Protein AF-A0A2N1LVW7-F1 (afdb_monomer_lite)

Organism: NCBI:txid588596

pLDDT: mean 85.76, std 9.2, range [53.38, 95.88]

Structure (mmCIF, N/CA/C/O backbone):
data_AF-A0A2N1LVW7-F1
#
_entry.id   AF-A0A2N1LVW7-F1
#
loop_
_atom_site.group_PDB
_atom_site.id
_atom_site.type_symbol
_atom_site.label_atom_id
_atom_site.label_alt_id
_atom_site.label_comp_id
_atom_site.label_asym_id
_atom_site.label_entity_id
_atom_site.label_seq_id
_atom_site.pdbx_PDB_ins_code
_atom_site.Cartn_x
_atom_site.Cartn_y
_atom_site.Cartn_z
_atom_site.occupancy
_atom_site.B_iso_or_equiv
_atom_site.auth_seq_id
_atom_site.auth_comp_id
_atom_site.auth_asym_id
_atom_site.auth_atom_id
_atom_site.pdbx_PDB_model_num
ATOM 1 N N . ASN A 1 1 ? 21.139 -2.779 -8.393 1.00 78.62 1 ASN A N 1
ATOM 2 C CA . ASN A 1 1 ? 20.593 -3.179 -9.712 1.00 78.62 1 ASN A CA 1
ATOM 3 C C . ASN A 1 1 ? 19.941 -1.953 -10.354 1.00 78.62 1 ASN A C 1
ATOM 5 O O . ASN A 1 1 ? 19.149 -1.305 -9.680 1.00 78.62 1 ASN A O 1
ATOM 9 N N . LEU A 1 2 ? 20.294 -1.634 -11.606 1.00 84.69 2 LEU A N 1
ATOM 10 C CA . LEU A 1 2 ? 19.756 -0.515 -12.395 1.00 84.69 2 LEU A CA 1
ATOM 11 C C . LEU A 1 2 ? 18.223 -0.483 -12.418 1.00 84.69 2 LEU A C 1
ATOM 13 O O . LEU A 1 2 ? 17.640 0.551 -12.116 1.00 84.69 2 LEU A O 1
ATOM 17 N N . ALA A 1 3 ? 17.583 -1.626 -12.687 1.00 84.12 3 ALA A N 1
ATOM 18 C CA . ALA A 1 3 ? 16.128 -1.719 -12.737 1.00 84.12 3 ALA A CA 1
ATOM 19 C C . ALA A 1 3 ? 15.518 -1.254 -11.413 1.00 84.12 3 ALA A C 1
ATOM 21 O O . ALA A 1 3 ? 14.703 -0.345 -11.409 1.00 84.12 3 ALA A O 1
ATOM 22 N N . SER A 1 4 ? 16.003 -1.774 -10.280 1.00 86.69 4 SER A N 1
ATOM 23 C CA . SER A 1 4 ? 15.516 -1.378 -8.952 1.00 86.69 4 SER A CA 1
ATOM 24 C C . SER A 1 4 ? 15.645 0.123 -8.684 1.00 86.69 4 SER A C 1
ATOM 26 O O . SER A 1 4 ? 14.722 0.715 -8.129 1.00 86.69 4 SER A O 1
ATOM 28 N N . ARG A 1 5 ? 16.751 0.752 -9.106 1.00 89.44 5 ARG A N 1
ATOM 29 C CA . ARG A 1 5 ? 16.923 2.205 -8.983 1.00 89.44 5 ARG A CA 1
ATOM 30 C C . ARG A 1 5 ? 15.874 2.954 -9.805 1.00 89.44 5 ARG A C 1
ATOM 32 O O . ARG A 1 5 ? 15.191 3.804 -9.248 1.00 89.44 5 ARG A O 1
ATOM 39 N N . ILE A 1 6 ? 15.707 2.589 -11.077 1.00 89.81 6 ILE A N 1
ATOM 40 C CA . ILE A 1 6 ? 14.709 3.201 -11.963 1.00 89.81 6 ILE A CA 1
ATOM 41 C C . ILE A 1 6 ? 13.298 3.020 -11.387 1.00 89.81 6 ILE A C 1
ATOM 43 O O . ILE A 1 6 ? 12.563 4.000 -11.284 1.00 89.81 6 ILE A O 1
ATOM 47 N N . CYS A 1 7 ? 12.938 1.810 -10.924 1.00 88.12 7 CYS A N 1
ATOM 48 C CA . CYS A 1 7 ? 11.631 1.562 -10.308 1.00 88.12 7 CYS A CA 1
ATOM 49 C C . CYS A 1 7 ? 11.421 2.489 -9.083 1.00 88.12 7 CYS A C 1
ATOM 51 O O . CYS A 1 7 ? 10.351 3.071 -8.939 1.00 88.12 7 CYS A O 1
ATOM 53 N N . LYS A 1 8 ? 12.435 2.682 -8.222 1.00 86.44 8 LYS A N 1
ATOM 54 C CA . LYS A 1 8 ? 12.341 3.561 -7.038 1.00 86.44 8 LYS A CA 1
ATOM 55 C C . LYS A 1 8 ? 12.160 5.039 -7.384 1.00 86.44 8 LYS A C 1
ATOM 57 O O . LYS A 1 8 ? 11.433 5.723 -6.673 1.00 86.44 8 LYS A O 1
ATOM 62 N N . THR A 1 9 ? 12.773 5.523 -8.463 1.00 86.62 9 THR A N 1
ATOM 63 C CA . THR A 1 9 ? 12.647 6.925 -8.897 1.00 86.62 9 THR A CA 1
ATOM 64 C C . THR A 1 9 ? 11.224 7.276 -9.338 1.00 86.62 9 THR A C 1
ATOM 66 O O . THR A 1 9 ? 10.762 8.385 -9.089 1.00 86.62 9 THR A O 1
ATOM 69 N N . GLN A 1 10 ? 10.508 6.336 -9.962 1.00 84.94 10 GLN A N 1
ATOM 70 C CA . GLN A 1 10 ? 9.161 6.583 -10.494 1.00 84.94 10 GLN A CA 1
ATOM 71 C C . GLN A 1 10 ? 8.022 6.309 -9.500 1.00 84.94 10 GLN A C 1
ATOM 73 O O . GLN A 1 10 ? 6.929 6.847 -9.666 1.00 84.94 10 GLN A O 1
ATOM 78 N N . LEU A 1 11 ? 8.256 5.515 -8.449 1.00 82.94 11 LEU A N 1
ATOM 79 C CA . LEU A 1 11 ? 7.236 5.181 -7.442 1.00 82.94 11 LEU A CA 1
ATOM 80 C C . LEU A 1 11 ? 6.583 6.412 -6.777 1.00 82.94 11 LEU A C 1
ATOM 82 O O . LEU A 1 11 ? 5.357 6.431 -6.662 1.00 82.94 11 LEU A O 1
ATOM 86 N N . PRO A 1 12 ? 7.323 7.474 -6.398 1.00 78.12 12 PRO A N 1
ATOM 87 C CA . PRO A 1 12 ? 6.709 8.691 -5.868 1.00 78.12 12 PRO A CA 1
ATOM 88 C C . PRO A 1 12 ? 5.785 9.423 -6.851 1.00 78.12 12 PRO A C 1
ATOM 90 O O . PRO A 1 12 ? 4.944 10.192 -6.392 1.00 78.12 12 PRO A O 1
ATOM 93 N N . LEU A 1 13 ? 5.959 9.214 -8.163 1.00 76.88 13 LEU A N 1
ATOM 94 C CA . LEU A 1 13 ? 5.198 9.874 -9.229 1.00 76.88 13 LEU A CA 1
ATOM 95 C C . LEU A 1 13 ? 3.950 9.074 -9.614 1.00 76.88 13 LEU A C 1
ATOM 97 O O . LEU A 1 13 ? 2.870 9.637 -9.748 1.00 76.88 13 LEU A O 1
ATOM 101 N N . LEU A 1 14 ? 4.098 7.757 -9.773 1.00 79.00 14 LEU A N 1
ATOM 102 C CA . LEU A 1 14 ? 3.027 6.877 -10.248 1.00 79.00 14 LEU A CA 1
ATOM 103 C C . LEU A 1 14 ? 2.151 6.328 -9.106 1.00 79.00 14 LEU A C 1
ATOM 105 O O . LEU A 1 14 ? 1.037 5.849 -9.334 1.00 79.00 14 LEU A O 1
ATOM 109 N N . GLY A 1 15 ? 2.625 6.439 -7.864 1.00 79.56 15 GLY A N 1
ATOM 110 C CA . GLY A 1 15 ? 1.943 5.949 -6.672 1.00 79.56 15 GLY A CA 1
ATOM 111 C C . GLY A 1 15 ? 2.191 4.464 -6.403 1.00 79.56 15 GLY A C 1
ATOM 112 O O . GLY A 1 15 ? 3.016 3.812 -7.043 1.00 79.56 15 GLY A O 1
ATOM 113 N N . LEU A 1 16 ? 1.479 3.928 -5.409 1.00 82.06 16 LEU A N 1
ATOM 114 C CA . LEU A 1 16 ? 1.709 2.571 -4.904 1.00 82.06 16 LEU A CA 1
ATOM 115 C C . LEU A 1 16 ? 1.189 1.465 -5.825 1.00 82.06 16 LEU A C 1
ATOM 117 O O . LEU A 1 16 ? 1.787 0.398 -5.857 1.00 82.06 16 LEU A O 1
ATOM 121 N N . TYR A 1 17 ? 0.123 1.710 -6.587 1.00 83.94 17 TYR A N 1
ATOM 122 C CA . TYR A 1 17 ? -0.435 0.775 -7.571 1.00 83.94 17 TYR A CA 1
ATOM 123 C C . TYR A 1 17 ? -0.433 1.427 -8.958 1.00 83.94 17 TYR A C 1
ATOM 125 O O . TYR A 1 17 ? -1.475 1.909 -9.406 1.00 83.94 17 TYR A O 1
ATOM 133 N N . PRO A 1 18 ? 0.736 1.518 -9.611 1.00 84.62 18 PRO A N 1
ATOM 134 C CA . PRO A 1 18 ? 0.837 2.152 -10.916 1.00 84.62 18 PRO A CA 1
ATOM 135 C C . PRO A 1 18 ? 0.191 1.277 -11.998 1.00 84.62 18 PRO A C 1
ATOM 137 O O . PRO A 1 18 ? 0.201 0.046 -11.897 1.00 84.62 18 PRO A O 1
ATOM 140 N N . ASP A 1 19 ? -0.336 1.906 -13.048 1.00 87.12 19 ASP A N 1
ATOM 141 C CA . ASP A 1 19 ? -0.725 1.186 -14.261 1.00 87.12 19 ASP A CA 1
ATOM 142 C C . ASP A 1 19 ? 0.516 0.541 -14.899 1.00 87.12 19 ASP A C 1
ATOM 144 O O . ASP A 1 19 ? 1.580 1.158 -14.976 1.00 87.12 19 ASP A O 1
ATOM 148 N N . GLU A 1 20 ? 0.405 -0.713 -15.339 1.00 86.75 20 GLU A N 1
ATOM 149 C CA . GLU A 1 20 ? 1.561 -1.470 -15.833 1.00 86.75 20 GLU A CA 1
ATOM 150 C C . GLU A 1 20 ? 2.125 -0.868 -17.127 1.00 86.75 20 GLU A C 1
ATOM 152 O O . GLU A 1 20 ? 3.346 -0.820 -17.313 1.00 86.75 20 GLU A O 1
ATOM 157 N N . LEU A 1 21 ? 1.255 -0.363 -18.007 1.00 89.12 21 LEU A N 1
ATOM 158 C CA . LEU A 1 21 ? 1.671 0.246 -19.264 1.00 89.12 21 LEU A CA 1
ATOM 159 C C . LEU A 1 21 ? 2.316 1.615 -19.025 1.00 89.12 21 LEU A C 1
ATOM 161 O O . LEU A 1 21 ? 3.359 1.905 -19.614 1.00 89.12 21 LEU A O 1
ATOM 165 N N . GLU A 1 22 ? 1.726 2.441 -18.163 1.00 89.44 22 GLU A N 1
ATOM 166 C CA . GLU A 1 22 ? 2.288 3.729 -17.747 1.00 89.44 22 GLU A CA 1
ATOM 167 C C . GLU A 1 22 ? 3.653 3.542 -17.074 1.00 89.44 22 GLU A C 1
ATOM 169 O O . GLU A 1 22 ? 4.639 4.166 -17.470 1.00 89.44 22 GLU A O 1
ATOM 174 N N . PHE A 1 23 ? 3.749 2.601 -16.135 1.00 90.88 23 PHE A N 1
ATOM 175 C CA . PHE A 1 23 ? 4.990 2.285 -15.439 1.00 90.88 23 PHE A CA 1
ATOM 176 C C . PHE A 1 23 ? 6.080 1.786 -16.389 1.00 90.88 23 PHE A C 1
ATOM 178 O O . PHE A 1 23 ? 7.236 2.196 -16.278 1.00 90.88 23 PHE A O 1
ATOM 185 N N . LYS A 1 24 ? 5.735 0.924 -17.355 1.00 92.94 24 LYS A N 1
ATOM 186 C CA . LYS A 1 24 ? 6.679 0.471 -18.385 1.00 92.94 24 LYS A CA 1
ATOM 187 C C . LYS A 1 24 ? 7.173 1.636 -19.243 1.00 92.94 24 LYS A C 1
ATOM 189 O O . LYS A 1 24 ? 8.376 1.738 -19.462 1.00 92.94 24 LYS A O 1
ATOM 194 N N . LYS A 1 25 ? 6.282 2.531 -19.683 1.00 92.31 25 LYS A N 1
ATOM 195 C CA . LYS A 1 25 ? 6.653 3.710 -20.484 1.00 92.31 25 LYS A CA 1
ATOM 196 C C . LYS A 1 25 ? 7.593 4.644 -19.720 1.00 92.31 25 LYS A C 1
ATOM 198 O O . LYS A 1 25 ? 8.622 5.044 -20.255 1.00 92.31 25 LYS A O 1
ATOM 203 N N . CYS A 1 26 ? 7.285 4.961 -18.462 1.00 91.44 26 CYS A N 1
ATOM 204 C CA . CYS A 1 26 ? 8.158 5.785 -17.623 1.00 91.44 26 CYS A CA 1
ATOM 205 C C . CYS A 1 26 ? 9.520 5.117 -17.392 1.00 91.44 26 CYS A C 1
ATOM 207 O O . CYS A 1 26 ? 10.559 5.769 -17.507 1.00 91.44 26 CYS A O 1
ATOM 209 N N . PHE A 1 27 ? 9.524 3.805 -17.140 1.00 93.00 27 PHE A N 1
ATOM 210 C CA . PHE A 1 27 ? 10.752 3.029 -17.009 1.00 93.00 27 PHE A CA 1
ATOM 211 C C . PHE A 1 27 ? 11.616 3.111 -18.274 1.00 93.00 27 PHE A C 1
ATOM 213 O O . PHE A 1 27 ? 12.822 3.317 -18.172 1.00 93.00 27 PHE A O 1
ATOM 220 N N . GLU A 1 28 ? 11.014 2.963 -19.456 1.00 94.19 28 GLU A N 1
ATOM 221 C CA . GLU A 1 28 ? 11.705 3.041 -20.748 1.00 94.19 28 GLU A CA 1
ATOM 222 C C . GLU A 1 28 ? 12.345 4.411 -20.980 1.00 94.19 28 GLU A C 1
ATOM 224 O O . GLU A 1 28 ? 13.502 4.476 -21.389 1.00 94.19 28 GLU A O 1
ATOM 229 N N . VAL A 1 29 ? 11.635 5.495 -20.655 1.00 93.50 29 VAL A N 1
ATOM 230 C CA . VAL A 1 29 ? 12.165 6.863 -20.771 1.00 93.50 29 VAL A CA 1
ATOM 231 C C . VAL A 1 29 ? 13.406 7.047 -19.898 1.00 93.50 29 VAL A C 1
ATOM 233 O O . VAL A 1 29 ? 14.432 7.516 -20.386 1.00 93.50 29 VAL A O 1
ATOM 236 N N . ILE A 1 30 ? 13.342 6.649 -18.624 1.00 92.94 30 ILE A N 1
ATOM 237 C CA . ILE A 1 30 ? 14.481 6.786 -17.702 1.00 92.94 30 ILE A CA 1
ATOM 238 C C . ILE A 1 30 ? 15.632 5.869 -18.133 1.00 92.94 30 ILE A C 1
ATOM 240 O O . ILE A 1 30 ? 16.795 6.266 -18.095 1.00 92.94 30 ILE A O 1
ATOM 244 N N . LEU A 1 31 ? 15.329 4.645 -18.569 1.00 93.44 31 LEU A N 1
ATOM 245 C CA . LEU A 1 31 ? 16.346 3.707 -19.030 1.00 93.44 31 LEU A CA 1
ATOM 246 C C . LEU A 1 31 ? 17.106 4.245 -20.241 1.00 93.44 31 LEU A C 1
ATOM 248 O O . LEU A 1 31 ? 18.323 4.109 -20.284 1.00 93.44 31 LEU A O 1
ATOM 252 N N . GLU A 1 32 ? 16.411 4.859 -21.194 1.00 93.38 32 GLU A N 1
ATOM 253 C CA . GLU A 1 32 ? 17.026 5.426 -22.394 1.00 93.38 32 GLU A CA 1
ATOM 254 C C . GLU A 1 32 ? 17.853 6.684 -22.072 1.00 93.38 32 GLU A C 1
ATOM 256 O O . GLU A 1 32 ? 18.898 6.905 -22.679 1.00 93.38 32 GLU A O 1
ATOM 261 N N . GLN A 1 33 ? 17.446 7.465 -21.064 1.00 92.69 33 GLN A N 1
ATOM 262 C CA . GLN A 1 33 ? 18.245 8.580 -20.539 1.00 92.69 33 GLN A CA 1
ATOM 263 C C . GLN A 1 33 ? 19.533 8.101 -19.857 1.00 92.69 33 GLN A C 1
ATOM 265 O O . GLN A 1 33 ? 20.593 8.695 -20.044 1.00 92.69 33 GLN A O 1
ATOM 270 N N . GLU A 1 34 ? 19.462 7.030 -19.062 1.00 92.38 34 GLU A N 1
ATOM 271 C CA . GLU A 1 34 ? 20.625 6.503 -18.338 1.00 92.38 34 GLU A CA 1
ATOM 272 C C . GLU A 1 34 ? 21.521 5.603 -19.206 1.00 92.38 34 GLU A C 1
ATOM 274 O O . GLU A 1 34 ? 22.716 5.463 -18.933 1.00 92.38 34 GLU A O 1
ATOM 279 N N . LYS A 1 35 ? 20.954 4.961 -20.232 1.00 92.38 35 LYS A N 1
ATOM 280 C CA . LYS A 1 35 ? 21.631 4.051 -21.162 1.00 92.38 35 LYS A CA 1
ATOM 281 C C . LYS A 1 35 ? 21.072 4.200 -22.575 1.00 92.38 35 LYS A C 1
ATOM 283 O O . LYS A 1 35 ? 20.270 3.386 -23.036 1.00 92.38 35 LYS A O 1
ATOM 288 N N . LEU A 1 36 ? 21.573 5.210 -23.277 1.00 94.38 36 LEU A N 1
ATOM 289 C CA . LEU A 1 36 ? 21.186 5.502 -24.652 1.00 94.38 36 LEU A CA 1
ATOM 290 C C . LEU A 1 36 ? 21.406 4.295 -25.581 1.00 94.38 36 LEU A C 1
ATOM 292 O O . LEU A 1 36 ? 22.454 3.648 -25.571 1.00 94.38 36 LEU A O 1
ATOM 296 N N . GLY A 1 37 ? 20.406 4.006 -26.401 1.00 93.06 37 GLY A N 1
ATOM 297 C CA . GLY A 1 37 ? 20.362 2.909 -27.355 1.00 93.06 37 GLY A CA 1
ATOM 298 C C . GLY A 1 37 ? 20.068 1.543 -26.740 1.00 93.06 37 GLY A C 1
ATOM 299 O O . GLY A 1 37 ? 19.986 0.573 -27.494 1.00 93.06 37 GLY A O 1
ATOM 300 N N . TYR A 1 38 ? 19.894 1.426 -25.418 1.00 92.12 38 TYR A N 1
ATOM 301 C CA . TYR A 1 38 ? 19.721 0.125 -24.767 1.00 92.12 38 TYR A CA 1
ATOM 302 C C . TYR A 1 38 ? 18.459 -0.588 -25.246 1.00 92.12 38 TYR A C 1
ATOM 304 O O . TYR A 1 38 ? 18.523 -1.762 -25.593 1.00 92.12 38 TYR A O 1
ATOM 312 N N . ILE A 1 39 ? 17.326 0.111 -25.341 1.00 93.38 39 ILE A N 1
ATOM 313 C CA . ILE A 1 39 ? 16.075 -0.487 -25.834 1.00 93.38 39 ILE A CA 1
ATOM 314 C C . ILE A 1 39 ? 16.227 -0.887 -27.307 1.00 93.38 39 ILE A C 1
ATOM 316 O O . ILE A 1 39 ? 15.847 -1.990 -27.709 1.00 93.38 39 ILE A O 1
ATOM 320 N N . LYS A 1 40 ? 16.857 -0.016 -28.107 1.00 93.50 40 LYS A N 1
ATOM 321 C CA . LYS A 1 40 ? 17.084 -0.233 -29.542 1.00 93.50 40 LYS A CA 1
ATOM 322 C C . LYS A 1 40 ? 17.930 -1.480 -29.822 1.00 93.50 40 LYS A C 1
ATOM 324 O O . LYS A 1 40 ? 17.667 -2.153 -30.814 1.00 93.50 40 LYS A O 1
ATOM 329 N N . GLN A 1 41 ? 18.885 -1.820 -28.951 1.00 94.44 41 GLN A N 1
ATOM 330 C CA . GLN A 1 41 ? 19.700 -3.040 -29.070 1.00 94.44 41 GLN A CA 1
ATOM 331 C C . GLN A 1 41 ? 18.859 -4.325 -29.058 1.00 94.44 41 GLN A C 1
ATOM 333 O O . GLN A 1 41 ? 19.216 -5.285 -29.734 1.00 94.44 41 GLN A O 1
ATOM 338 N N . TYR A 1 42 ? 17.738 -4.347 -28.330 1.00 92.31 42 TYR A N 1
ATOM 339 C CA . TYR A 1 42 ? 16.835 -5.503 -28.285 1.00 92.31 42 TYR A CA 1
ATOM 340 C C . TYR A 1 42 ? 15.785 -5.491 -29.406 1.00 92.31 42 TYR A C 1
ATOM 342 O O . TYR A 1 42 ? 15.185 -6.528 -29.690 1.00 92.31 42 TYR A O 1
ATOM 350 N N . GLY A 1 43 ? 15.536 -4.340 -30.041 1.00 93.75 43 GLY A N 1
ATOM 351 C CA . GLY A 1 43 ? 14.557 -4.206 -31.122 1.00 93.75 43 GLY A CA 1
ATOM 352 C C . GLY A 1 43 ? 13.187 -4.786 -30.750 1.00 93.75 43 GLY A C 1
ATOM 353 O O . GLY A 1 43 ? 12.628 -4.477 -29.697 1.00 93.75 43 GLY A O 1
ATOM 354 N N . SER A 1 44 ? 12.654 -5.676 -31.591 1.00 93.31 44 SER A N 1
ATOM 355 C CA . SER A 1 44 ? 11.364 -6.345 -31.358 1.00 93.31 44 SER A CA 1
ATOM 356 C C . SER A 1 44 ? 11.355 -7.273 -30.136 1.00 93.31 44 SER A C 1
ATOM 358 O O . SER A 1 44 ? 10.293 -7.528 -29.569 1.00 93.31 44 SER A O 1
ATOM 360 N N . GLN A 1 45 ? 12.519 -7.748 -29.679 1.00 95.88 45 GLN A N 1
ATOM 361 C CA . GLN A 1 45 ? 12.627 -8.617 -28.504 1.00 95.88 45 GLN A CA 1
ATOM 362 C C . GLN A 1 45 ? 12.504 -7.849 -27.186 1.00 95.88 45 GLN A C 1
ATOM 364 O O . GLN A 1 45 ? 12.354 -8.474 -26.134 1.00 95.88 45 GLN A O 1
ATOM 369 N N . TRP A 1 46 ? 12.538 -6.512 -27.220 1.00 95.19 46 TRP A N 1
ATOM 370 C CA . TRP A 1 46 ? 12.490 -5.676 -26.023 1.00 95.19 46 TRP A CA 1
ATOM 371 C C . TRP A 1 46 ? 11.291 -6.000 -25.130 1.00 95.19 46 TRP A C 1
ATOM 373 O O . TRP A 1 46 ? 11.450 -6.165 -23.923 1.00 95.19 46 TRP A O 1
ATOM 383 N N . VAL A 1 47 ? 10.100 -6.157 -25.715 1.00 93.81 47 VAL A N 1
ATOM 384 C CA . VAL A 1 47 ? 8.880 -6.450 -24.949 1.00 93.81 47 VAL A CA 1
ATOM 385 C C . VAL A 1 47 ? 9.011 -7.780 -24.208 1.00 93.81 47 VAL A C 1
ATOM 387 O O . VAL A 1 47 ? 8.732 -7.849 -23.014 1.00 93.81 47 VAL A O 1
ATOM 390 N N . HIS A 1 48 ? 9.504 -8.818 -24.884 1.00 94.69 48 HIS A N 1
ATOM 391 C CA . HIS A 1 48 ? 9.720 -10.127 -24.274 1.00 94.69 48 HIS A CA 1
ATOM 392 C C . HIS A 1 48 ? 10.789 -10.071 -23.171 1.00 94.69 48 HIS A C 1
ATOM 394 O O . HIS A 1 48 ? 10.600 -10.623 -22.086 1.00 94.69 48 HIS A O 1
ATOM 400 N N . PHE A 1 49 ? 11.896 -9.363 -23.415 1.00 93.88 49 PHE A N 1
ATOM 401 C CA . PHE A 1 49 ? 12.955 -9.177 -22.426 1.00 93.88 49 PHE A CA 1
ATOM 402 C C . PHE A 1 49 ? 12.455 -8.426 -21.188 1.00 93.88 49 PHE A C 1
ATOM 404 O O . PHE A 1 49 ? 12.695 -8.866 -20.061 1.00 93.88 49 PHE A O 1
ATOM 411 N N . TYR A 1 50 ? 11.714 -7.333 -21.385 1.00 94.19 50 TYR A N 1
ATOM 412 C CA . TYR A 1 50 ? 11.112 -6.577 -20.298 1.00 94.19 50 TYR A CA 1
ATOM 413 C C . TYR A 1 50 ? 10.193 -7.479 -19.476 1.00 94.19 50 TYR A C 1
ATOM 415 O O . TYR A 1 50 ? 10.440 -7.670 -18.288 1.00 94.19 50 TYR A O 1
ATOM 423 N N . THR A 1 51 ? 9.195 -8.103 -20.102 1.00 93.38 51 THR A N 1
ATOM 424 C CA . THR A 1 51 ? 8.199 -8.932 -19.408 1.00 93.38 51 THR A CA 1
ATOM 425 C C . THR A 1 51 ? 8.826 -10.128 -18.689 1.00 93.38 51 THR A C 1
ATOM 427 O O . THR A 1 51 ? 8.412 -10.456 -17.578 1.00 93.38 51 THR A O 1
ATOM 430 N N . GLY A 1 52 ? 9.841 -10.763 -19.283 1.00 94.06 52 GLY A N 1
ATOM 431 C CA . GLY A 1 52 ? 10.476 -11.959 -18.724 1.00 94.06 52 GLY A CA 1
ATOM 432 C C . GLY A 1 52 ? 11.564 -11.692 -17.680 1.00 94.06 52 GLY A C 1
ATOM 433 O O . GLY A 1 52 ? 11.839 -12.564 -16.857 1.00 94.06 52 GLY A O 1
ATOM 434 N N . ARG A 1 53 ? 12.216 -10.520 -17.701 1.00 91.56 53 ARG A N 1
ATOM 435 C CA . ARG A 1 53 ? 13.386 -10.235 -16.844 1.00 91.56 53 ARG A CA 1
ATOM 436 C C . ARG A 1 53 ? 13.212 -8.997 -15.975 1.00 91.56 53 ARG A C 1
ATOM 438 O O . ARG A 1 53 ? 13.424 -9.072 -14.769 1.00 91.56 53 ARG A O 1
ATOM 445 N N . ILE A 1 54 ? 12.839 -7.864 -16.564 1.00 91.81 54 ILE A N 1
ATOM 446 C CA . ILE A 1 54 ? 12.774 -6.574 -15.856 1.00 91.81 54 ILE A CA 1
ATOM 447 C C . ILE A 1 54 ? 11.468 -6.435 -15.068 1.00 91.81 54 ILE A C 1
ATOM 449 O O . ILE A 1 54 ? 11.494 -6.050 -13.902 1.00 91.81 54 ILE A O 1
ATOM 453 N N . GLY A 1 55 ? 10.337 -6.781 -15.680 1.00 91.75 55 GLY A N 1
ATOM 454 C CA . GLY A 1 55 ? 9.001 -6.694 -15.095 1.00 91.75 55 GLY A CA 1
ATOM 455 C C . GLY A 1 55 ? 8.892 -7.385 -13.732 1.00 91.75 55 GLY A C 1
ATOM 456 O O . GLY A 1 55 ? 8.477 -6.728 -12.778 1.00 91.75 55 GLY A O 1
ATOM 457 N N . PRO A 1 56 ? 9.323 -8.657 -13.580 1.00 92.06 56 PRO A N 1
ATOM 458 C CA . PRO A 1 56 ? 9.338 -9.333 -12.285 1.00 92.06 56 PRO A CA 1
ATOM 459 C C . PRO A 1 56 ? 10.143 -8.571 -11.228 1.00 92.06 56 PRO A C 1
ATOM 461 O O . PRO A 1 56 ? 9.665 -8.380 -10.116 1.00 92.06 56 PRO A O 1
ATOM 464 N N . LEU A 1 57 ? 11.324 -8.055 -11.587 1.00 91.31 57 LEU A N 1
ATOM 465 C CA . LEU A 1 57 ? 12.158 -7.285 -10.662 1.00 91.31 57 LEU A CA 1
ATOM 466 C C . LEU A 1 57 ? 11.487 -5.980 -10.229 1.00 91.31 57 LEU A C 1
ATOM 468 O O . LEU A 1 57 ? 11.563 -5.622 -9.056 1.00 91.31 57 LEU A O 1
ATOM 472 N N . CYS A 1 58 ? 10.825 -5.265 -11.143 1.00 90.44 58 CYS A N 1
ATOM 473 C CA . CYS A 1 58 ? 10.083 -4.072 -10.748 1.00 90.44 58 CYS A CA 1
ATOM 474 C C . CYS A 1 58 ? 8.867 -4.404 -9.884 1.00 90.44 58 CYS A C 1
ATOM 476 O O . CYS A 1 58 ? 8.616 -3.664 -8.937 1.00 90.44 58 CYS A O 1
ATOM 478 N N . ARG A 1 59 ? 8.155 -5.511 -10.136 1.00 88.56 59 ARG A N 1
ATOM 479 C CA . ARG A 1 59 ? 7.046 -5.948 -9.271 1.00 88.56 59 ARG A CA 1
ATOM 480 C C . ARG A 1 59 ? 7.505 -6.202 -7.839 1.00 88.56 59 ARG A C 1
ATOM 482 O O . ARG A 1 59 ? 6.859 -5.707 -6.924 1.00 88.56 59 ARG A O 1
ATOM 489 N N . GLU A 1 60 ? 8.647 -6.858 -7.645 1.00 89.94 60 GLU A N 1
ATOM 490 C CA . GLU A 1 60 ? 9.215 -7.057 -6.303 1.00 89.94 60 GLU A CA 1
ATOM 491 C C . GLU A 1 60 ? 9.570 -5.731 -5.613 1.00 89.94 60 GLU A C 1
ATOM 493 O O . GLU A 1 60 ? 9.336 -5.557 -4.418 1.00 89.94 60 GLU A O 1
ATOM 498 N N . VAL A 1 61 ? 10.089 -4.752 -6.361 1.00 90.00 61 VAL A N 1
ATOM 499 C CA . VAL A 1 61 ? 10.404 -3.424 -5.807 1.00 90.00 61 VAL A CA 1
ATOM 500 C C . VAL A 1 61 ? 9.139 -2.647 -5.442 1.00 90.00 61 VAL A C 1
ATOM 502 O O . VAL A 1 61 ? 9.095 -2.037 -4.375 1.00 90.00 61 VAL A O 1
ATOM 505 N N . ILE A 1 62 ? 8.112 -2.681 -6.297 1.00 89.19 62 ILE A N 1
ATOM 506 C CA . ILE A 1 62 ? 6.802 -2.071 -6.026 1.00 89.19 62 ILE A CA 1
ATOM 507 C C . ILE A 1 62 ? 6.194 -2.702 -4.769 1.00 89.19 62 ILE A C 1
ATOM 509 O O . ILE A 1 62 ? 5.823 -1.987 -3.842 1.00 89.19 62 ILE A O 1
ATOM 513 N N . LYS A 1 63 ? 6.166 -4.036 -4.706 1.00 88.62 63 LYS A N 1
ATOM 514 C CA . LYS A 1 63 ? 5.663 -4.815 -3.573 1.00 88.62 63 LYS A CA 1
ATOM 515 C C . LYS A 1 63 ? 6.383 -4.468 -2.271 1.00 88.62 63 LYS A C 1
ATOM 517 O O . LYS A 1 63 ? 5.744 -4.148 -1.274 1.00 88.62 63 LYS A O 1
ATOM 522 N N . SER A 1 64 ? 7.717 -4.450 -2.283 1.00 88.56 64 SER A N 1
ATOM 523 C CA . SER A 1 64 ? 8.509 -4.034 -1.119 1.00 88.56 64 SER A CA 1
ATOM 524 C C . SER A 1 64 ? 8.133 -2.626 -0.653 1.00 88.56 64 SER A C 1
ATOM 526 O O . SER A 1 64 ? 7.966 -2.401 0.541 1.00 88.56 64 SER A O 1
ATOM 528 N N . HIS A 1 65 ? 7.954 -1.686 -1.583 1.00 87.69 65 HIS A N 1
ATOM 529 C CA . HIS A 1 65 ? 7.582 -0.317 -1.244 1.00 87.69 65 HIS A CA 1
ATOM 530 C C . HIS A 1 65 ? 6.168 -0.215 -0.653 1.00 87.69 65 HIS A C 1
ATOM 532 O O . HIS A 1 65 ? 5.954 0.533 0.301 1.00 87.69 65 HIS A O 1
ATOM 538 N N . GLN A 1 66 ? 5.215 -0.989 -1.179 1.00 89.62 66 GLN A N 1
ATOM 539 C CA . GLN A 1 66 ? 3.864 -1.097 -0.622 1.00 89.62 66 GLN A CA 1
ATOM 540 C C . GLN A 1 66 ? 3.894 -1.635 0.811 1.00 89.62 66 GLN A C 1
ATOM 542 O O . GLN A 1 66 ? 3.211 -1.083 1.670 1.00 89.62 66 GLN A O 1
ATOM 547 N N . TYR A 1 67 ? 4.706 -2.661 1.094 1.00 89.12 67 TYR A N 1
ATOM 548 C CA . TYR A 1 67 ? 4.859 -3.190 2.452 1.00 89.12 67 TYR A CA 1
ATOM 549 C C . TYR A 1 67 ? 5.436 -2.169 3.420 1.00 89.12 67 TYR A C 1
ATOM 551 O O . TYR A 1 67 ? 4.909 -2.011 4.519 1.00 89.12 67 TYR A O 1
ATOM 559 N N . ASP A 1 68 ? 6.502 -1.475 3.025 1.00 89.75 68 ASP A N 1
ATOM 560 C CA . ASP A 1 68 ? 7.110 -0.450 3.871 1.00 89.75 68 ASP A CA 1
ATOM 561 C C . ASP A 1 68 ? 6.102 0.667 4.157 1.00 89.75 68 ASP A C 1
ATOM 563 O O . ASP A 1 68 ? 5.906 1.056 5.307 1.00 89.75 68 ASP A O 1
ATOM 567 N N . LYS A 1 69 ? 5.347 1.098 3.139 1.00 91.31 69 LYS A N 1
ATOM 568 C CA . LYS A 1 69 ? 4.311 2.113 3.332 1.00 91.31 69 LYS A CA 1
ATOM 569 C C . LYS A 1 69 ? 3.135 1.613 4.176 1.00 91.31 69 LYS A C 1
ATOM 571 O O . LYS A 1 69 ? 2.592 2.377 4.969 1.00 91.31 69 LYS A O 1
ATOM 576 N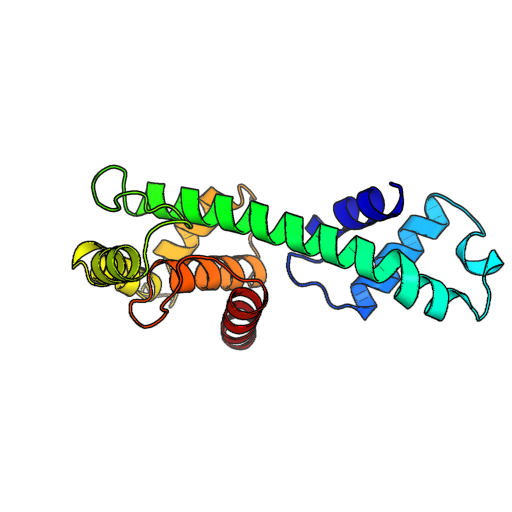 N . ALA A 1 70 ? 2.749 0.344 4.058 1.00 91.12 70 ALA A N 1
ATOM 577 C CA . ALA A 1 70 ? 1.733 -0.252 4.919 1.00 91.12 70 ALA A CA 1
ATOM 578 C C . ALA A 1 70 ? 2.179 -0.277 6.390 1.00 91.12 70 ALA A C 1
ATOM 580 O O . ALA A 1 70 ? 1.360 0.004 7.261 1.00 91.12 70 ALA A O 1
ATOM 581 N N . LYS A 1 71 ? 3.464 -0.536 6.673 1.00 89.94 71 LYS A N 1
ATOM 582 C CA . LYS A 1 71 ? 4.020 -0.435 8.034 1.00 89.94 71 LYS A CA 1
ATOM 583 C C . LYS A 1 71 ? 3.955 0.993 8.573 1.00 89.94 71 LYS A C 1
ATOM 585 O O . LYS A 1 71 ? 3.553 1.171 9.718 1.00 89.94 71 LYS A O 1
ATOM 590 N N . ASP A 1 72 ? 4.271 1.998 7.756 1.00 92.50 72 ASP A N 1
ATOM 591 C CA . ASP A 1 72 ? 4.154 3.406 8.167 1.00 92.50 72 ASP A CA 1
ATOM 592 C C . ASP A 1 72 ? 2.701 3.779 8.502 1.00 92.50 72 ASP A C 1
ATOM 594 O O . ASP A 1 72 ? 2.438 4.448 9.500 1.00 92.50 72 ASP A O 1
ATOM 598 N N . VAL A 1 73 ? 1.740 3.319 7.689 1.00 92.69 73 VAL A N 1
ATOM 599 C CA . VAL A 1 73 ? 0.305 3.521 7.952 1.00 92.69 73 VAL A CA 1
ATOM 600 C C . VAL A 1 73 ? -0.128 2.806 9.226 1.00 92.69 73 VAL A C 1
ATOM 602 O O . VAL A 1 73 ? -0.841 3.394 10.033 1.00 92.69 73 VAL A O 1
ATOM 605 N N . GLN A 1 74 ? 0.316 1.566 9.437 1.00 89.69 74 GLN A N 1
ATOM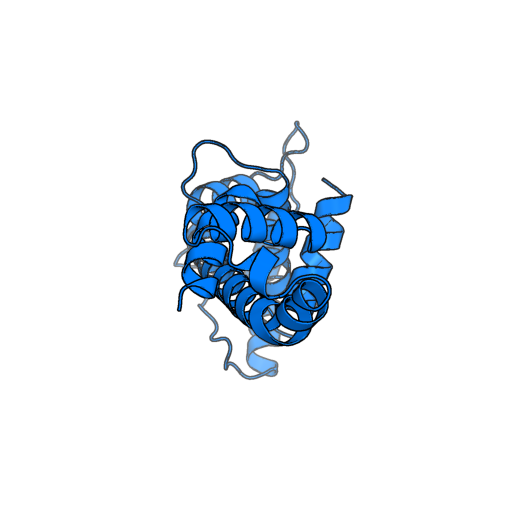 606 C CA . GLN A 1 74 ? 0.038 0.829 10.668 1.00 89.69 74 GLN A CA 1
ATOM 607 C C . GLN A 1 74 ? 0.573 1.577 11.888 1.00 89.69 74 GLN A C 1
ATOM 609 O O . GLN A 1 74 ? -0.181 1.790 12.830 1.00 89.69 74 GLN A O 1
ATOM 614 N N . ALA A 1 75 ? 1.832 2.020 11.858 1.00 89.00 75 ALA A N 1
ATOM 615 C CA . ALA A 1 75 ? 2.433 2.786 12.945 1.00 89.00 75 ALA A CA 1
ATOM 616 C C . ALA A 1 75 ? 1.648 4.078 13.225 1.00 89.00 75 ALA A C 1
ATOM 618 O O . ALA A 1 75 ? 1.266 4.332 14.362 1.00 89.00 75 ALA A O 1
ATOM 619 N N . ALA A 1 76 ? 1.304 4.845 12.186 1.00 92.12 76 ALA A N 1
ATOM 620 C CA . ALA A 1 76 ? 0.489 6.049 12.336 1.00 92.12 76 ALA A CA 1
ATOM 621 C C . ALA A 1 76 ? -0.901 5.757 12.926 1.00 92.12 76 ALA A C 1
ATOM 623 O O . ALA A 1 76 ? -1.370 6.501 13.785 1.00 92.12 76 ALA A O 1
ATOM 624 N N . MET A 1 77 ? -1.549 4.676 12.487 1.00 91.00 77 MET A N 1
ATOM 625 C CA . MET A 1 77 ? -2.833 4.216 13.016 1.00 91.00 77 MET A CA 1
ATOM 626 C C . MET A 1 77 ? -2.722 3.865 14.505 1.00 91.00 77 MET A C 1
ATOM 628 O O . MET A 1 77 ? -3.547 4.325 15.292 1.00 91.00 77 MET A O 1
ATOM 632 N N . PHE A 1 78 ? -1.699 3.101 14.902 1.00 86.62 78 PHE A N 1
ATOM 633 C CA . PHE A 1 78 ? -1.452 2.769 16.308 1.00 86.62 78 PHE A CA 1
ATOM 634 C C . PHE A 1 78 ? -1.198 4.018 17.150 1.00 86.62 78 PHE A C 1
ATOM 636 O O . PHE A 1 78 ? -1.772 4.141 18.226 1.00 86.62 78 PHE A O 1
ATOM 643 N N . ASP A 1 79 ? -0.430 4.979 16.643 1.00 88.19 79 ASP A N 1
ATOM 644 C CA . ASP A 1 79 ? -0.179 6.227 17.358 1.00 88.19 79 ASP A CA 1
ATOM 645 C C . ASP A 1 79 ? -1.452 7.069 17.556 1.00 88.19 79 ASP A C 1
ATOM 647 O O . ASP A 1 79 ? -1.589 7.746 18.572 1.00 88.19 79 ASP A O 1
ATOM 651 N N . ILE A 1 80 ? -2.369 7.067 16.583 1.00 88.75 80 ILE A N 1
ATOM 652 C CA . ILE A 1 80 ? -3.594 7.888 16.613 1.00 88.75 80 ILE A CA 1
ATOM 653 C C . ILE A 1 80 ? -4.675 7.261 17.489 1.00 88.75 80 ILE A C 1
ATOM 655 O O . ILE A 1 80 ? -5.327 7.966 18.255 1.00 88.75 80 ILE A O 1
ATOM 659 N N . PHE A 1 81 ? -4.854 5.944 17.406 1.00 84.25 81 PHE A N 1
ATOM 660 C CA . PHE A 1 81 ? -5.782 5.216 18.274 1.00 84.25 81 PHE A CA 1
ATOM 661 C C . PHE A 1 81 ? -5.170 4.880 19.654 1.00 84.25 81 PHE A C 1
ATOM 663 O O . PHE A 1 81 ? -5.896 4.512 20.580 1.00 84.25 81 PHE A O 1
ATOM 670 N N . GLY A 1 82 ? -3.859 5.091 19.818 1.00 65.94 82 GLY A N 1
ATOM 671 C CA . GLY A 1 82 ? -3.178 5.364 21.082 1.00 65.94 82 GLY A CA 1
ATOM 672 C C . GLY A 1 82 ? -2.223 4.279 21.597 1.00 65.94 82 GLY A C 1
ATOM 673 O O . GLY A 1 82 ? -2.495 3.081 21.504 1.00 65.94 82 GLY A O 1
ATOM 674 N N . GLU A 1 83 ? -1.181 4.740 22.307 1.00 53.75 83 GLU A N 1
ATOM 675 C CA . GLU A 1 83 ? -0.259 3.954 23.157 1.00 53.75 83 GLU A CA 1
ATOM 676 C C . GLU A 1 83 ? -0.956 3.167 24.293 1.00 53.75 83 GLU A C 1
ATOM 678 O O . GLU A 1 83 ? -0.327 2.323 24.924 1.00 53.75 83 GLU A O 1
ATOM 683 N N . GLN A 1 84 ? -2.251 3.388 24.566 1.00 53.38 84 GLN A N 1
ATOM 684 C CA . GLN A 1 84 ? -2.966 2.733 25.679 1.00 53.38 84 GLN A CA 1
ATOM 685 C C . GLN A 1 84 ? -4.139 1.820 25.270 1.00 53.38 84 GLN A C 1
ATOM 687 O O . GLN A 1 84 ? -4.752 1.188 26.136 1.00 53.38 84 GLN A O 1
ATOM 692 N N . ASN A 1 85 ? -4.472 1.692 23.977 1.00 53.78 85 ASN A N 1
ATOM 693 C CA . ASN A 1 85 ? -5.703 0.993 23.567 1.00 53.78 85 ASN A CA 1
ATOM 694 C C . ASN A 1 85 ? -5.558 -0.072 22.484 1.00 53.78 85 ASN A C 1
ATOM 696 O O . ASN A 1 85 ? -6.452 -0.908 22.349 1.00 53.78 85 ASN A O 1
ATOM 700 N N . LEU A 1 86 ? -4.432 -0.117 21.783 1.00 63.75 86 LEU A N 1
ATOM 701 C CA . LEU A 1 86 ? -4.169 -1.138 20.785 1.00 63.75 86 LEU A CA 1
ATOM 702 C C . LEU A 1 86 ? -2.905 -1.897 21.183 1.00 63.75 86 LEU A C 1
ATOM 704 O O . LEU A 1 86 ? -1.795 -1.465 20.891 1.00 63.75 86 LEU A O 1
ATOM 708 N N . SER A 1 87 ? -3.052 -3.030 21.872 1.00 61.12 87 SER A N 1
ATOM 709 C CA . SER A 1 87 ? -1.913 -3.926 22.089 1.00 61.12 87 SER A CA 1
ATOM 710 C C . SER A 1 87 ? -1.343 -4.308 20.723 1.00 61.12 87 SER A C 1
ATOM 712 O O . SER A 1 87 ? -2.056 -4.915 19.921 1.00 61.12 87 SER A O 1
ATOM 714 N N . CYS A 1 88 ? -0.095 -3.929 20.440 1.00 62.94 88 CYS A N 1
ATOM 715 C CA . CYS A 1 88 ? 0.571 -4.288 19.194 1.00 62.94 88 CYS A CA 1
ATOM 716 C C . CYS A 1 88 ? 0.571 -5.817 19.065 1.00 62.94 88 CYS A C 1
ATOM 718 O O . CYS A 1 88 ? 1.194 -6.521 19.860 1.00 62.94 88 CYS A O 1
ATOM 720 N N . ILE A 1 89 ? -0.186 -6.335 18.101 1.00 69.81 89 ILE A N 1
ATOM 721 C CA . ILE A 1 89 ? -0.249 -7.762 17.814 1.00 69.81 89 ILE A CA 1
ATOM 722 C C . ILE A 1 89 ? 0.726 -8.074 16.686 1.00 69.81 89 ILE A C 1
ATOM 724 O O . ILE A 1 89 ? 0.722 -7.436 15.631 1.00 69.81 89 ILE A O 1
ATOM 728 N N . ASN A 1 90 ? 1.594 -9.056 16.914 1.00 66.19 90 ASN A N 1
ATOM 729 C CA . ASN A 1 90 ? 2.546 -9.474 15.899 1.00 66.19 90 ASN A CA 1
ATOM 730 C C . ASN A 1 90 ? 1.807 -10.164 14.740 1.00 66.19 90 ASN A C 1
ATOM 732 O O . ASN A 1 90 ? 0.883 -10.945 14.946 1.00 66.19 90 ASN A O 1
ATOM 736 N N . THR A 1 91 ? 2.266 -9.937 13.512 1.00 65.69 91 THR A N 1
ATOM 737 C CA . THR A 1 91 ? 1.850 -10.692 12.321 1.00 65.69 91 THR A CA 1
ATOM 738 C C . THR A 1 91 ? 2.046 -12.212 12.431 1.00 65.69 91 THR A C 1
ATOM 740 O O . THR A 1 91 ? 1.403 -12.945 11.684 1.00 65.69 91 THR A O 1
ATOM 743 N N . SER A 1 92 ? 2.894 -12.689 13.352 1.00 70.12 92 SER A N 1
ATOM 744 C CA . SER A 1 92 ? 3.077 -14.113 13.675 1.00 70.12 92 SER A CA 1
ATOM 745 C C . SER A 1 92 ? 2.160 -14.638 14.791 1.00 70.12 92 SER A C 1
ATOM 747 O O . SER A 1 92 ? 2.308 -15.791 15.199 1.00 70.12 92 SER A O 1
ATOM 749 N N . ALA A 1 93 ? 1.241 -13.814 15.309 1.00 77.81 93 ALA A N 1
ATOM 750 C CA . ALA A 1 93 ? 0.276 -14.233 16.320 1.00 77.81 93 ALA A CA 1
ATOM 751 C C . ALA A 1 93 ? -0.620 -15.368 15.799 1.00 77.81 93 ALA A C 1
ATOM 753 O O . ALA A 1 93 ? -0.886 -15.475 14.596 1.00 77.81 93 ALA A O 1
ATOM 754 N N . LYS A 1 94 ? -1.091 -16.229 16.709 1.00 84.38 94 LYS A N 1
ATOM 755 C CA . LYS A 1 94 ? -1.971 -17.339 16.333 1.00 84.38 94 LYS A CA 1
ATOM 756 C C . LYS A 1 94 ? -3.317 -16.796 15.855 1.00 84.38 94 LYS A C 1
ATOM 758 O O . LYS A 1 94 ? -3.718 -15.690 16.212 1.00 84.38 94 LYS A O 1
ATOM 763 N N . ALA A 1 95 ? -4.031 -17.594 15.063 1.00 83.38 95 ALA A N 1
ATOM 764 C CA . ALA A 1 95 ? -5.344 -17.215 14.543 1.00 83.38 95 ALA A CA 1
ATOM 765 C C . ALA A 1 95 ? -6.319 -16.808 15.665 1.00 83.38 95 ALA A C 1
ATOM 767 O O . ALA A 1 95 ? -7.001 -15.794 15.532 1.00 83.38 95 ALA A O 1
ATOM 768 N N . ASP A 1 96 ? -6.310 -17.533 16.786 1.00 85.19 96 ASP A N 1
ATOM 769 C CA . ASP A 1 96 ? -7.163 -17.245 17.944 1.00 85.19 96 ASP A CA 1
ATOM 770 C C . ASP A 1 96 ? -6.801 -15.906 18.605 1.00 85.19 96 ASP A C 1
ATOM 772 O O . ASP A 1 96 ? -7.690 -15.123 18.938 1.00 85.19 96 ASP A O 1
ATOM 776 N N . ASP A 1 97 ? -5.506 -15.587 18.715 1.00 84.75 97 ASP A N 1
ATOM 777 C CA . ASP A 1 97 ? -5.027 -14.309 19.260 1.00 84.75 97 ASP A CA 1
ATOM 778 C C . ASP A 1 97 ? -5.432 -13.140 18.350 1.00 84.75 97 ASP A C 1
ATOM 780 O O . ASP A 1 97 ? -5.900 -12.101 18.818 1.00 84.75 97 ASP A O 1
ATOM 784 N N . ILE A 1 98 ? -5.302 -13.325 17.031 1.00 83.25 98 ILE A N 1
ATOM 785 C CA . ILE A 1 98 ? -5.743 -12.358 16.017 1.00 83.25 98 ILE A CA 1
ATOM 786 C C . ILE A 1 98 ? -7.249 -12.124 16.118 1.00 83.25 98 ILE A C 1
ATOM 788 O O . ILE A 1 98 ? -7.712 -10.981 16.067 1.00 83.25 98 ILE A O 1
ATOM 792 N N . GLN A 1 99 ? -8.019 -13.198 16.262 1.00 85.56 99 GLN A N 1
ATOM 793 C CA . GLN A 1 99 ? -9.465 -13.122 16.376 1.00 85.56 99 GLN A CA 1
ATOM 794 C C . GLN A 1 99 ? -9.884 -12.432 17.678 1.00 85.56 99 GLN A C 1
ATOM 796 O O . GLN A 1 99 ? -10.750 -11.558 17.644 1.00 85.56 99 GLN A O 1
ATOM 801 N N . ALA A 1 100 ? -9.265 -12.775 18.809 1.00 86.44 100 ALA A N 1
ATOM 802 C CA . ALA A 1 100 ? -9.524 -12.147 20.101 1.00 86.44 100 ALA A CA 1
ATOM 803 C C . ALA A 1 100 ? -9.195 -10.648 20.071 1.00 86.44 100 ALA A C 1
ATOM 805 O O . ALA A 1 100 ? -10.022 -9.830 20.480 1.00 86.44 100 ALA A O 1
ATOM 806 N N . PHE A 1 101 ? -8.041 -10.284 19.501 1.00 85.31 101 PHE A N 1
ATOM 807 C CA . PHE A 1 101 ? -7.644 -8.896 19.277 1.00 85.31 101 PHE A CA 1
ATOM 808 C C . PHE A 1 101 ? -8.720 -8.145 18.491 1.00 85.31 101 PHE A C 1
ATOM 810 O O . PHE A 1 101 ? -9.300 -7.185 19.003 1.00 85.31 101 PHE A O 1
ATOM 817 N N . LYS A 1 102 ? -9.068 -8.630 17.293 1.00 85.88 102 LYS A N 1
ATOM 818 C CA . LYS A 1 102 ? -10.054 -7.980 16.419 1.00 85.88 102 LYS A CA 1
ATOM 819 C C . LYS A 1 102 ? -11.462 -7.920 17.011 1.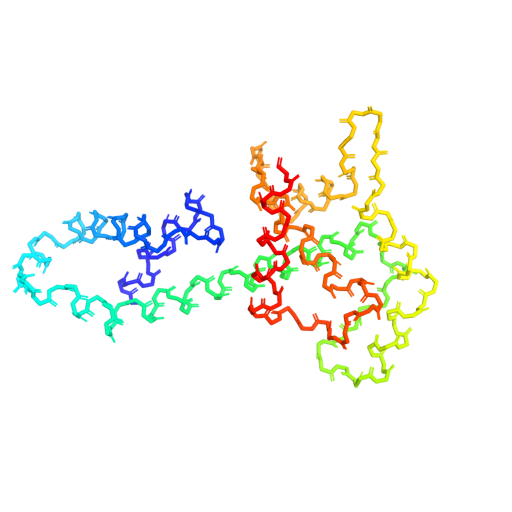00 85.88 102 LYS A C 1
ATOM 821 O O . LYS A 1 102 ? -12.234 -7.021 16.685 1.00 85.88 102 LYS A O 1
ATOM 826 N N . ASN A 1 103 ? -11.806 -8.864 17.881 1.00 87.81 103 ASN A N 1
ATOM 827 C CA . ASN A 1 103 ? -13.104 -8.901 18.542 1.00 87.81 103 ASN A CA 1
ATOM 828 C C . ASN A 1 103 ? -13.197 -8.034 19.798 1.00 87.81 103 ASN A C 1
ATOM 830 O O . ASN A 1 103 ? -14.312 -7.868 20.308 1.00 87.81 103 ASN A O 1
ATOM 834 N N . SER A 1 104 ? -12.088 -7.465 20.272 1.00 88.00 104 SER A N 1
ATOM 835 C CA . SER A 1 104 ? -12.103 -6.542 21.403 1.00 88.00 104 SER A CA 1
ATOM 836 C C . SER A 1 104 ? -12.950 -5.300 21.103 1.00 88.00 104 SER A C 1
ATOM 838 O O . SER A 1 104 ? -13.027 -4.829 19.964 1.00 88.00 104 SER A O 1
ATOM 840 N N . ASN A 1 105 ? -13.592 -4.751 22.138 1.00 88.12 105 ASN A N 1
ATOM 841 C CA . ASN A 1 105 ? -14.419 -3.549 21.995 1.00 88.12 105 ASN A CA 1
ATOM 842 C C . ASN A 1 105 ? -13.599 -2.371 21.457 1.00 88.12 105 ASN A C 1
ATOM 844 O O . ASN A 1 105 ? -14.045 -1.706 20.530 1.00 88.12 105 ASN A O 1
ATOM 848 N N . LYS A 1 106 ? -12.360 -2.215 21.940 1.00 86.56 106 LYS A N 1
ATOM 849 C CA . LYS A 1 106 ? -11.432 -1.167 21.496 1.00 86.56 106 LYS A CA 1
ATOM 850 C C . LYS A 1 106 ? -11.160 -1.225 19.988 1.00 86.56 106 LYS A C 1
ATOM 852 O O . LYS A 1 106 ? -11.222 -0.202 19.317 1.00 86.56 106 LYS A O 1
ATOM 857 N N . ILE A 1 107 ? -10.911 -2.417 19.430 1.00 87.69 107 ILE A N 1
ATOM 858 C CA . ILE A 1 107 ? -10.695 -2.567 17.980 1.00 87.69 107 ILE A CA 1
ATOM 859 C C . ILE A 1 107 ? -11.968 -2.292 17.192 1.00 87.69 107 ILE A C 1
ATOM 861 O O . ILE A 1 107 ? -11.914 -1.635 16.157 1.00 87.69 107 ILE A O 1
ATOM 865 N N . LYS A 1 108 ? -13.120 -2.758 17.677 1.00 89.19 108 LYS A N 1
ATOM 866 C CA . LYS A 1 108 ? -14.405 -2.497 17.020 1.00 89.19 108 LYS A CA 1
ATOM 867 C C . LYS A 1 108 ? -14.760 -1.012 17.016 1.00 89.19 108 LYS A C 1
ATOM 869 O O . LYS A 1 108 ? -15.328 -0.545 16.036 1.00 89.19 108 LYS A O 1
ATOM 874 N N . GLU A 1 109 ? -14.443 -0.287 18.083 1.00 89.94 109 GLU A N 1
ATOM 875 C CA . GLU A 1 109 ? -14.600 1.168 18.164 1.00 89.94 109 GLU A CA 1
ATOM 876 C C . GLU A 1 109 ? -13.655 1.869 17.187 1.00 89.94 109 GLU A C 1
ATOM 878 O O . GLU A 1 109 ? -14.128 2.596 16.319 1.00 89.94 109 GLU A O 1
ATOM 883 N N . ALA A 1 110 ? -12.357 1.550 17.217 1.00 89.94 110 ALA A N 1
ATOM 884 C CA . ALA A 1 110 ? -11.388 2.103 16.268 1.00 89.94 110 ALA A CA 1
ATOM 885 C C . ALA A 1 110 ? -11.766 1.810 14.802 1.00 89.94 110 ALA A C 1
ATOM 887 O O . ALA A 1 110 ? -11.632 2.671 13.936 1.00 89.94 110 ALA A O 1
ATOM 888 N N . PHE A 1 111 ? -12.291 0.612 14.520 1.00 91.88 111 PHE A N 1
ATOM 889 C CA . PHE A 1 111 ? -12.786 0.239 13.196 1.00 91.88 111 PHE A CA 1
ATOM 890 C C . PHE A 1 111 ? -13.963 1.109 12.745 1.00 91.88 111 PHE A C 1
ATOM 892 O O . PHE A 1 111 ? -14.006 1.496 11.581 1.00 91.88 111 PHE A O 1
ATOM 899 N N . LYS A 1 112 ? -14.908 1.428 13.641 1.00 92.19 112 LYS A N 1
ATOM 900 C CA . LYS A 1 112 ? -16.038 2.316 13.325 1.00 92.19 112 LYS A CA 1
ATOM 901 C C . LYS A 1 112 ? -15.555 3.728 12.996 1.00 92.19 112 LYS A C 1
ATOM 903 O O . LYS A 1 112 ? -15.974 4.269 11.978 1.00 92.19 112 LYS A O 1
ATOM 908 N N . CYS A 1 113 ? -14.610 4.253 13.775 1.00 91.56 113 CYS A N 1
ATOM 909 C CA . CYS A 1 113 ? -14.022 5.576 13.559 1.00 91.56 113 CYS A CA 1
ATOM 910 C C . CYS A 1 113 ? -13.370 5.747 12.176 1.00 91.56 113 CYS A C 1
ATOM 912 O O . CYS A 1 113 ? -13.301 6.861 11.667 1.00 91.56 113 CYS A O 1
ATOM 914 N N . LEU A 1 114 ? -12.926 4.664 11.518 1.00 91.56 114 LEU A N 1
ATOM 915 C CA . LEU A 1 114 ? -12.391 4.745 10.150 1.00 91.56 114 LEU A CA 1
ATOM 916 C C . LEU A 1 114 ? -13.412 5.246 9.118 1.00 91.56 114 LEU A C 1
ATOM 918 O O . LEU A 1 114 ? -12.995 5.736 8.071 1.00 91.56 114 LEU A O 1
ATOM 922 N N . PHE A 1 115 ? -14.709 5.072 9.387 1.00 91.81 115 PHE A N 1
ATOM 923 C CA . PHE A 1 115 ? -15.812 5.377 8.470 1.00 91.81 115 PHE A CA 1
ATOM 924 C C . PHE A 1 115 ? -16.721 6.499 8.977 1.00 91.81 115 PHE A C 1
ATOM 926 O O . PHE A 1 115 ? -17.723 6.804 8.337 1.00 91.81 115 PHE A O 1
ATOM 933 N N . GLU A 1 116 ? -16.399 7.091 10.126 1.00 91.12 116 GLU A N 1
ATOM 934 C CA . GLU A 1 116 ? -17.065 8.304 10.585 1.00 91.12 116 GLU A CA 1
ATOM 935 C C . GLU A 1 116 ? -16.698 9.449 9.647 1.00 91.12 116 GLU A C 1
ATOM 937 O O . GLU A 1 116 ? -15.529 9.607 9.289 1.00 91.12 116 GLU A O 1
ATOM 942 N N . THR A 1 117 ? -17.703 10.223 9.245 1.00 90.50 117 THR A N 1
ATOM 943 C CA . THR A 1 117 ? -17.526 11.408 8.411 1.00 90.50 117 THR A CA 1
ATOM 944 C C . THR A 1 117 ? -17.889 12.671 9.171 1.00 90.50 117 THR A C 1
ATOM 946 O O . THR A 1 117 ? -18.774 12.643 10.028 1.00 90.50 117 THR A O 1
ATOM 949 N N . ASP A 1 118 ? -17.227 13.776 8.847 1.00 87.19 118 ASP A N 1
ATOM 950 C CA . ASP A 1 118 ? -17.678 15.106 9.259 1.00 87.19 118 ASP A CA 1
ATOM 951 C C . ASP A 1 118 ? -18.791 15.644 8.338 1.00 87.19 118 ASP A C 1
ATOM 953 O O . ASP A 1 118 ? -19.262 14.952 7.427 1.00 87.19 118 ASP A O 1
ATOM 957 N N . ASP A 1 119 ? -19.216 16.885 8.588 1.00 88.56 119 ASP A N 1
ATOM 958 C CA . ASP A 1 119 ? -20.275 17.569 7.835 1.00 88.56 119 ASP A CA 1
ATOM 959 C C . ASP A 1 119 ? -19.943 17.729 6.336 1.00 88.56 119 ASP A C 1
ATOM 961 O O . ASP A 1 119 ? -20.850 17.843 5.508 1.00 88.56 119 ASP A O 1
ATOM 965 N N . ASP A 1 120 ? -18.658 17.667 5.971 1.00 86.88 120 ASP A N 1
ATOM 966 C CA . ASP A 1 120 ? -18.163 17.776 4.596 1.00 86.88 120 ASP A CA 1
ATOM 967 C C . ASP A 1 120 ? -17.987 16.399 3.915 1.00 86.88 120 ASP A C 1
ATOM 969 O O . ASP A 1 120 ? -17.455 16.308 2.805 1.00 86.88 120 ASP A O 1
ATOM 973 N N . ASN A 1 121 ? -18.455 15.311 4.543 1.00 84.50 121 ASN A N 1
ATOM 974 C CA . ASN A 1 121 ? -18.242 13.918 4.122 1.00 84.50 121 ASN A CA 1
ATOM 975 C C . ASN A 1 121 ? -16.758 13.500 4.061 1.00 84.50 121 ASN A C 1
ATOM 977 O O . ASN A 1 121 ? -16.385 12.597 3.302 1.00 84.50 121 ASN A O 1
ATOM 981 N N . ILE A 1 122 ? -15.891 14.136 4.851 1.00 85.06 122 ILE A N 1
ATOM 982 C CA . ILE A 1 122 ? -14.470 13.787 4.952 1.00 85.06 122 ILE A CA 1
ATOM 983 C C . ILE A 1 122 ? -14.300 12.714 6.027 1.00 85.06 122 ILE A C 1
ATOM 985 O O . ILE A 1 122 ? -15.023 12.706 7.011 1.00 85.06 122 ILE A O 1
ATOM 989 N N . LEU A 1 123 ? -13.325 11.814 5.857 1.00 90.00 123 LEU A N 1
ATOM 990 C CA . LEU A 1 123 ? -12.939 10.802 6.849 1.00 90.00 123 LEU A CA 1
ATOM 991 C C . LEU A 1 123 ? -11.827 11.352 7.774 1.00 90.00 123 LEU A C 1
ATOM 993 O O . LEU A 1 123 ? -10.643 11.147 7.471 1.00 90.00 123 LEU A O 1
ATOM 997 N N . PRO A 1 124 ? -12.137 12.044 8.891 1.00 90.56 124 PRO A N 1
ATOM 998 C CA . PRO A 1 124 ? -11.149 12.749 9.711 1.00 90.56 124 PRO A CA 1
ATOM 999 C C . PRO A 1 124 ? -10.045 11.836 10.254 1.00 90.56 124 PRO A C 1
ATOM 1001 O O . PRO A 1 124 ? -8.867 12.192 10.206 1.00 90.56 124 PRO A O 1
ATOM 1004 N N . TYR A 1 125 ? -10.379 10.625 10.711 1.00 91.25 125 TYR A N 1
ATOM 1005 C CA . TYR A 1 125 ? -9.373 9.679 11.202 1.00 91.25 125 TYR A CA 1
ATOM 1006 C C . TYR A 1 125 ? -8.409 9.246 10.097 1.00 91.25 125 TYR A C 1
ATOM 1008 O O . TYR A 1 125 ? -7.193 9.246 10.297 1.00 91.25 125 TYR A O 1
ATOM 1016 N N . ILE A 1 126 ? -8.929 8.936 8.907 1.00 92.31 126 ILE A N 1
ATOM 1017 C CA . ILE A 1 126 ? -8.095 8.577 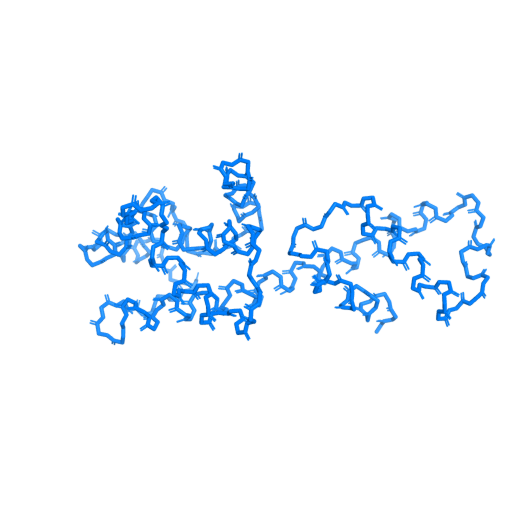7.758 1.00 92.31 126 ILE A CA 1
ATOM 1018 C C . ILE A 1 126 ? -7.220 9.756 7.342 1.00 92.31 126 ILE A C 1
ATOM 1020 O O . ILE A 1 126 ? -6.044 9.546 7.061 1.00 92.31 126 ILE A O 1
ATOM 1024 N N . GLU A 1 127 ? -7.737 10.986 7.353 1.00 90.12 127 GLU A N 1
ATOM 1025 C CA . GLU A 1 127 ? -6.952 12.191 7.070 1.00 90.12 127 GLU A CA 1
ATOM 1026 C C . GLU A 1 127 ? -5.752 12.339 8.011 1.00 90.12 127 GLU A C 1
ATOM 1028 O O . GLU A 1 127 ? -4.624 12.536 7.548 1.00 90.12 127 GLU A O 1
ATOM 1033 N N . VAL A 1 128 ? -5.958 12.183 9.321 1.00 91.31 128 VAL A N 1
ATOM 1034 C CA . VAL A 1 128 ? -4.879 12.318 10.311 1.00 91.31 128 VAL A CA 1
ATOM 1035 C C . VAL A 1 128 ? -3.865 11.172 10.188 1.00 91.31 128 VAL A C 1
ATOM 1037 O O . VAL A 1 128 ? -2.659 11.438 10.163 1.00 91.31 128 VAL A O 1
ATOM 1040 N N . ILE A 1 129 ? -4.320 9.920 10.027 1.00 92.75 129 ILE A N 1
ATOM 1041 C CA . ILE A 1 129 ? -3.440 8.746 9.827 1.00 92.75 129 ILE A CA 1
ATOM 1042 C C . ILE A 1 129 ? -2.591 8.931 8.580 1.00 92.75 129 ILE A C 1
ATOM 1044 O O . ILE A 1 129 ? -1.369 8.779 8.607 1.00 92.75 129 ILE A O 1
ATOM 1048 N N . LYS A 1 130 ? -3.233 9.322 7.487 1.00 90.94 130 LYS A N 1
ATOM 1049 C CA . LYS A 1 130 ? -2.591 9.576 6.206 1.00 90.94 130 LYS A CA 1
ATOM 1050 C C . LYS A 1 130 ? -1.572 10.716 6.324 1.00 90.94 130 LYS A C 1
ATOM 1052 O O . LYS A 1 130 ? -0.416 10.571 5.936 1.00 90.94 130 LYS A O 1
ATOM 1057 N N . LYS A 1 131 ? -1.928 11.852 6.922 1.00 91.00 131 LYS A N 1
ATOM 1058 C CA . LYS A 1 131 ? -0.978 12.961 7.105 1.00 91.00 131 LYS A CA 1
ATOM 1059 C C . LYS A 1 131 ? 0.270 12.517 7.874 1.00 91.00 131 LYS A C 1
ATOM 1061 O O . LYS A 1 131 ? 1.385 12.873 7.488 1.00 91.00 131 LYS A O 1
ATOM 1066 N N . LYS A 1 132 ? 0.087 11.690 8.907 1.00 92.06 132 LYS A N 1
ATOM 1067 C CA . LYS A 1 132 ? 1.174 11.160 9.731 1.00 92.06 132 LYS A CA 1
ATOM 1068 C C . LYS A 1 132 ? 2.041 10.121 9.003 1.00 92.06 132 LYS A C 1
ATOM 1070 O O . LYS A 1 132 ? 3.260 10.231 9.046 1.00 92.06 132 LYS A O 1
ATOM 1075 N N . ALA A 1 133 ? 1.444 9.168 8.288 1.00 91.94 133 ALA A N 1
ATOM 1076 C CA . ALA A 1 133 ? 2.167 8.085 7.605 1.00 91.94 133 ALA A CA 1
ATOM 1077 C C . ALA A 1 133 ? 2.922 8.528 6.337 1.00 91.94 133 ALA A C 1
ATOM 1079 O O . ALA A 1 133 ? 3.906 7.909 5.917 1.00 91.94 133 ALA A O 1
ATOM 1080 N N . TRP A 1 134 ? 2.431 9.576 5.673 1.00 89.00 134 TRP A N 1
ATOM 1081 C CA . TRP A 1 134 ? 2.953 9.994 4.374 1.00 89.00 134 TRP A CA 1
ATOM 1082 C C . TRP A 1 134 ? 3.881 11.206 4.462 1.00 89.00 134 TRP A C 1
ATOM 1084 O O . TRP A 1 134 ? 4.773 11.324 3.624 1.00 89.00 134 TRP A O 1
ATOM 1094 N N . GLY A 1 135 ? 3.701 12.094 5.449 1.00 81.50 135 GLY A N 1
ATOM 1095 C CA . GLY A 1 135 ? 4.591 13.238 5.692 1.00 81.50 135 GLY A CA 1
ATOM 1096 C C . GLY A 1 135 ? 4.664 14.270 4.552 1.00 81.50 135 GLY A C 1
ATOM 1097 O O . GLY A 1 135 ? 5.593 15.074 4.513 1.00 81.50 135 GLY A O 1
ATOM 1098 N N . LYS A 1 136 ? 3.718 14.253 3.601 1.00 71.44 136 LYS A N 1
ATOM 1099 C CA . LYS A 1 136 ? 3.688 15.145 2.425 1.00 71.44 136 LYS A CA 1
ATOM 1100 C C . LYS A 1 136 ? 2.675 16.282 2.594 1.00 71.44 136 LYS A C 1
ATOM 1102 O O . LYS A 1 136 ? 1.646 16.118 3.242 1.00 71.44 136 LYS A O 1
ATOM 1107 N N . LYS A 1 137 ? 2.968 17.433 1.968 1.00 59.12 137 LYS A N 1
ATOM 1108 C CA . LYS A 1 137 ? 2.098 18.630 1.945 1.00 59.12 137 LYS A CA 1
ATOM 1109 C C . LYS A 1 137 ? 0.875 18.473 1.035 1.00 59.12 137 LYS A C 1
ATOM 1111 O O . LYS A 1 137 ? -0.175 19.012 1.356 1.00 59.12 137 LYS A O 1
ATOM 1116 N N . SER A 1 138 ? 1.016 17.763 -0.086 1.00 63.41 138 SER A N 1
ATOM 1117 C CA . SER A 1 138 ? -0.086 17.418 -0.987 1.00 63.41 138 SER A CA 1
ATOM 1118 C C . SER A 1 138 ? -0.402 15.938 -0.843 1.00 63.41 138 SER A C 1
ATOM 1120 O O . SER A 1 138 ? 0.504 15.102 -0.803 1.00 63.41 138 SER A O 1
ATOM 1122 N N . ILE A 1 139 ? -1.688 15.623 -0.731 1.00 69.75 139 ILE A N 1
ATOM 1123 C CA . ILE A 1 139 ? -2.138 14.261 -0.491 1.00 69.75 139 ILE A CA 1
ATOM 1124 C C . ILE A 1 139 ? -3.171 13.871 -1.540 1.00 69.75 139 ILE A C 1
ATOM 1126 O O . ILE A 1 139 ? -4.085 14.644 -1.821 1.00 69.75 139 ILE A O 1
ATOM 1130 N N . THR A 1 140 ? -3.009 12.689 -2.137 1.00 81.88 140 THR A N 1
ATOM 1131 C CA . THR A 1 140 ? -3.843 12.236 -3.255 1.00 81.88 140 THR A CA 1
ATOM 1132 C C . THR A 1 140 ? -4.991 11.336 -2.791 1.00 81.88 140 THR A C 1
ATOM 1134 O O . THR A 1 140 ? -4.924 10.703 -1.735 1.00 81.88 140 THR A O 1
ATOM 1137 N N . LYS A 1 141 ? -6.034 11.205 -3.624 1.00 85.12 141 LYS A N 1
ATOM 1138 C CA . LYS A 1 141 ? -7.109 10.215 -3.425 1.00 85.12 141 LYS A CA 1
ATOM 1139 C C . LYS A 1 141 ? -6.577 8.773 -3.363 1.00 85.12 141 LYS A C 1
ATOM 1141 O O . LYS A 1 141 ? -7.099 7.958 -2.609 1.00 85.12 141 LYS A O 1
ATOM 1146 N N . ARG A 1 142 ? -5.492 8.465 -4.089 1.00 86.75 142 ARG A N 1
ATOM 1147 C CA . ARG A 1 142 ? -4.827 7.149 -4.028 1.00 86.75 142 ARG A CA 1
ATOM 1148 C C . ARG A 1 142 ? -4.210 6.890 -2.654 1.00 86.75 142 ARG A C 1
ATOM 1150 O O . ARG A 1 142 ? -4.358 5.793 -2.125 1.00 86.75 142 ARG A O 1
ATOM 1157 N N . ASP A 1 143 ? -3.564 7.891 -2.059 1.00 88.31 143 ASP A N 1
ATOM 1158 C CA . ASP A 1 143 ? -2.973 7.760 -0.721 1.00 88.31 143 ASP A CA 1
ATOM 1159 C C . ASP A 1 143 ? -4.061 7.537 0.341 1.00 88.31 143 ASP A C 1
ATOM 1161 O O . ASP A 1 143 ? -3.878 6.739 1.263 1.00 88.31 143 ASP A O 1
ATOM 1165 N N . MET A 1 144 ? -5.218 8.193 0.188 1.00 89.69 144 MET A N 1
ATOM 1166 C CA . MET A 1 144 ? -6.392 7.976 1.040 1.00 89.69 144 MET A CA 1
ATOM 1167 C C . MET A 1 144 ? -6.944 6.553 0.896 1.00 89.69 144 MET A C 1
ATOM 1169 O O . MET A 1 144 ? -7.061 5.854 1.902 1.00 89.69 144 MET A O 1
ATOM 1173 N N . ALA A 1 145 ? -7.206 6.095 -0.333 1.00 91.62 145 ALA A N 1
ATOM 1174 C CA . ALA A 1 145 ? -7.693 4.740 -0.600 1.00 91.62 145 ALA A CA 1
ATOM 1175 C C . ALA A 1 145 ? -6.740 3.667 -0.046 1.00 91.62 145 ALA A C 1
ATOM 1177 O O . ALA A 1 145 ? -7.179 2.682 0.547 1.00 91.62 145 ALA A O 1
ATOM 1178 N N . PHE A 1 146 ? -5.427 3.874 -0.185 1.00 92.69 146 PHE A N 1
ATOM 1179 C CA . PHE A 1 146 ? -4.424 2.971 0.374 1.00 92.69 146 PHE A CA 1
ATOM 1180 C C . PHE A 1 146 ? -4.431 2.973 1.903 1.00 92.69 146 PHE A C 1
ATOM 1182 O O . PHE A 1 146 ? -4.421 1.911 2.524 1.00 92.69 146 PHE A O 1
ATOM 1189 N N . THR A 1 147 ? -4.477 4.158 2.516 1.00 94.00 147 THR A N 1
ATOM 1190 C CA . THR A 1 147 ? -4.508 4.298 3.977 1.00 94.00 147 THR A CA 1
ATOM 1191 C C . THR A 1 147 ? -5.732 3.595 4.558 1.00 94.00 147 THR A C 1
ATOM 1193 O O . THR A 1 147 ? -5.597 2.802 5.491 1.00 94.00 147 THR A O 1
ATOM 1196 N N . LEU A 1 148 ? -6.906 3.815 3.962 1.00 93.75 148 LEU A N 1
ATOM 1197 C CA . LEU A 1 148 ? -8.148 3.169 4.370 1.00 93.75 148 LEU A CA 1
ATOM 1198 C C . LEU A 1 148 ? -8.083 1.645 4.187 1.00 93.75 148 LEU A C 1
ATOM 1200 O O . LEU A 1 148 ? -8.443 0.913 5.105 1.00 93.75 148 LEU A O 1
ATOM 1204 N N . ALA A 1 149 ? -7.544 1.155 3.066 1.00 93.12 149 ALA A N 1
ATOM 1205 C CA . ALA A 1 149 ? -7.373 -0.278 2.822 1.00 93.12 149 ALA A CA 1
ATOM 1206 C C . ALA A 1 149 ? -6.495 -0.965 3.883 1.00 93.12 149 ALA A C 1
ATOM 1208 O O . ALA A 1 149 ? -6.853 -2.036 4.380 1.00 93.12 149 ALA A O 1
ATOM 1209 N N . VAL A 1 150 ? -5.368 -0.351 4.262 1.00 92.81 150 VAL A N 1
ATOM 1210 C CA . VAL A 1 150 ? -4.488 -0.885 5.315 1.00 92.81 150 VAL A CA 1
ATOM 1211 C C . VAL A 1 150 ? -5.201 -0.888 6.668 1.00 92.81 150 VAL A C 1
ATOM 1213 O O . VAL A 1 150 ? -5.207 -1.919 7.344 1.00 92.81 150 VAL A O 1
ATOM 1216 N N . CYS A 1 151 ? -5.832 0.226 7.053 1.00 92.12 151 CYS A N 1
ATOM 1217 C CA . CYS A 1 151 ? -6.537 0.330 8.333 1.00 92.12 151 CYS A CA 1
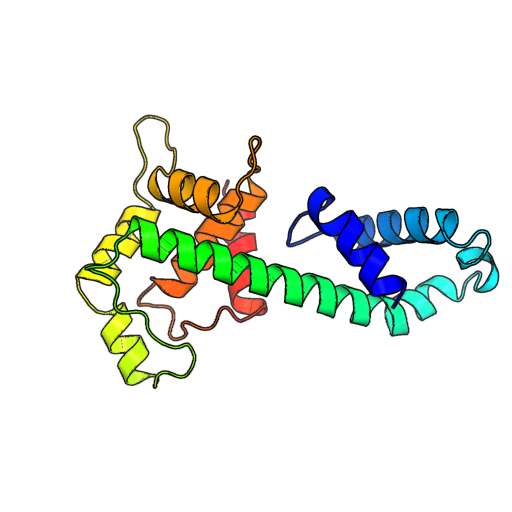ATOM 1218 C C . CYS A 1 151 ? -7.697 -0.673 8.421 1.00 92.12 151 CYS A C 1
ATOM 1220 O O . CYS A 1 151 ? -7.862 -1.343 9.441 1.00 92.12 151 CYS A O 1
ATOM 1222 N N . GLU A 1 152 ? -8.459 -0.845 7.337 1.00 92.38 152 GLU A N 1
ATOM 1223 C CA . GLU A 1 152 ? -9.554 -1.811 7.287 1.00 92.38 152 GLU A CA 1
ATOM 1224 C C . GLU A 1 152 ? -9.035 -3.244 7.458 1.00 92.38 152 GLU A C 1
ATOM 1226 O O . GLU A 1 152 ? -9.559 -3.988 8.283 1.00 92.38 152 GLU A O 1
ATOM 1231 N N . ILE A 1 153 ? -7.985 -3.651 6.737 1.00 90.00 153 ILE A N 1
ATOM 1232 C CA . ILE A 1 153 ? -7.415 -5.004 6.872 1.00 90.00 153 ILE A CA 1
ATOM 1233 C C . ILE A 1 153 ? -6.985 -5.278 8.315 1.00 90.00 153 ILE A C 1
ATOM 1235 O O . ILE A 1 153 ? -7.228 -6.372 8.836 1.00 90.00 153 ILE A O 1
ATOM 1239 N N . MET A 1 154 ? -6.386 -4.286 8.970 1.00 87.69 154 MET A N 1
ATOM 1240 C CA . MET A 1 154 ? -5.912 -4.402 10.346 1.00 87.69 154 MET A CA 1
ATOM 1241 C C . MET A 1 154 ? -7.061 -4.532 11.348 1.00 87.69 154 MET A C 1
ATOM 1243 O O . MET A 1 154 ? -7.047 -5.445 12.174 1.00 87.69 154 MET A O 1
ATOM 1247 N N . LEU A 1 155 ? -8.067 -3.659 11.260 1.00 88.56 155 LEU A N 1
ATOM 1248 C CA . LEU A 1 155 ? -9.091 -3.513 12.298 1.00 88.56 155 LEU A CA 1
ATOM 1249 C C . LEU A 1 155 ? -10.375 -4.312 12.024 1.00 88.56 155 LEU A C 1
ATOM 1251 O O . LEU A 1 155 ? -11.127 -4.591 12.953 1.00 88.56 155 LEU A O 1
ATOM 1255 N N . ASN A 1 156 ? -10.637 -4.732 10.781 1.00 89.12 156 ASN A N 1
ATOM 1256 C CA . ASN A 1 156 ? -11.895 -5.390 10.424 1.00 89.12 156 ASN A CA 1
ATOM 1257 C C . ASN A 1 156 ? -12.009 -6.779 11.081 1.00 89.12 156 ASN A C 1
ATOM 1259 O O . ASN A 1 156 ? -11.225 -7.671 10.729 1.00 89.12 156 ASN A O 1
ATOM 1263 N N . PRO A 1 157 ? -13.008 -7.019 11.953 1.00 82.81 157 PRO A N 1
ATOM 1264 C CA . PRO A 1 157 ? -13.193 -8.302 12.631 1.00 82.81 157 PRO A CA 1
ATOM 1265 C C . PRO A 1 157 ? -13.613 -9.442 11.702 1.00 82.81 157 PRO A C 1
ATOM 1267 O O . PRO A 1 157 ? -13.445 -10.608 12.045 1.00 82.81 157 PRO A O 1
ATOM 1270 N N . ARG A 1 158 ? -14.118 -9.126 10.505 1.00 84.62 158 ARG A N 1
ATOM 1271 C CA . ARG A 1 158 ? -14.468 -10.113 9.473 1.00 84.62 158 ARG A CA 1
ATOM 1272 C C . ARG A 1 158 ? -13.269 -10.531 8.623 1.00 84.62 158 ARG A C 1
ATOM 1274 O O . ARG A 1 158 ? -13.389 -11.463 7.834 1.00 84.62 158 ARG A O 1
ATOM 1281 N N . HIS A 1 159 ? -12.128 -9.849 8.749 1.00 79.94 159 HIS A N 1
ATOM 1282 C CA . HIS A 1 159 ? -10.912 -10.206 8.028 1.00 79.94 159 HIS A CA 1
ATOM 1283 C C . HIS A 1 159 ? -10.009 -11.072 8.925 1.00 79.94 159 HIS A C 1
ATOM 1285 O O . HIS A 1 159 ? -9.460 -10.550 9.898 1.00 79.94 159 HIS A O 1
ATOM 1291 N N . PRO A 1 160 ? -9.807 -12.367 8.613 1.00 72.12 160 PRO A N 1
ATOM 1292 C CA . PRO A 1 160 ? -9.189 -13.332 9.530 1.00 72.12 160 PRO A CA 1
ATOM 1293 C C . PRO A 1 160 ? -7.682 -13.131 9.724 1.00 72.12 160 PRO A C 1
ATOM 1295 O O . PRO A 1 160 ? -7.093 -13.706 10.632 1.00 72.12 160 PRO A O 1
ATOM 1298 N N . LYS A 1 161 ? -7.038 -12.336 8.863 1.00 70.75 161 LYS A N 1
ATOM 1299 C CA . LYS A 1 161 ? -5.596 -12.072 8.915 1.00 70.75 161 LYS A CA 1
ATOM 1300 C C . LYS A 1 161 ? -5.313 -10.613 9.249 1.00 70.75 161 LYS A C 1
ATOM 1302 O O . LYS A 1 161 ? -6.082 -9.727 8.881 1.00 70.75 161 LYS A O 1
ATOM 1307 N N . ILE A 1 162 ? -4.181 -10.382 9.904 1.00 67.88 162 ILE A N 1
ATOM 1308 C CA . ILE A 1 162 ? -3.588 -9.049 10.111 1.00 67.88 162 ILE A CA 1
ATOM 1309 C C . ILE A 1 162 ? -2.506 -8.784 9.060 1.00 67.88 162 ILE A C 1
ATOM 1311 O O . ILE A 1 162 ? -2.240 -7.640 8.707 1.00 67.88 162 ILE A O 1
ATOM 1315 N N . SER A 1 163 ? -1.917 -9.849 8.500 1.00 66.50 163 SER A N 1
ATOM 1316 C CA . SER A 1 163 ? -0.980 -9.733 7.389 1.00 66.50 163 SER A CA 1
ATOM 1317 C C . SER A 1 163 ? -1.658 -9.043 6.207 1.00 66.50 163 SER A C 1
ATOM 1319 O O . SER A 1 163 ? -2.626 -9.564 5.640 1.00 66.50 163 SER A O 1
ATOM 1321 N N . VAL A 1 164 ? -1.100 -7.906 5.811 1.00 63.34 164 VAL A N 1
ATOM 1322 C CA . VAL A 1 164 ? -1.436 -7.184 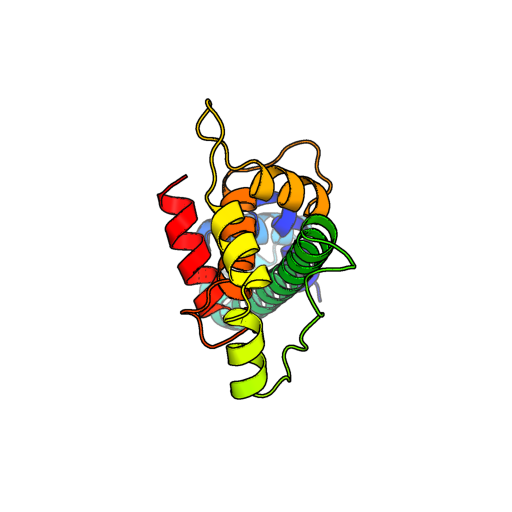4.588 1.00 63.34 164 VAL A CA 1
ATOM 1323 C C . VAL A 1 164 ? -0.870 -7.985 3.412 1.00 63.34 164 VAL A C 1
ATOM 1325 O O . VAL A 1 164 ? 0.189 -7.678 2.886 1.00 63.34 164 VAL A O 1
ATOM 1328 N N . GLY A 1 165 ? -1.497 -9.112 3.068 1.00 67.88 165 GLY A N 1
ATOM 1329 C CA . GLY A 1 165 ? -1.128 -9.860 1.866 1.00 67.88 165 GLY A CA 1
ATOM 1330 C C . GLY A 1 165 ? -1.411 -9.009 0.628 1.00 67.88 165 GLY A C 1
ATOM 1331 O O . GLY A 1 165 ? -2.432 -8.320 0.605 1.00 67.88 165 GLY A O 1
ATOM 1332 N N . ASP A 1 166 ? -0.541 -9.065 -0.384 1.00 71.50 166 ASP A N 1
ATOM 1333 C CA . ASP A 1 166 ? -0.639 -8.208 -1.577 1.00 71.50 166 ASP A CA 1
ATOM 1334 C C . ASP A 1 166 ? -2.028 -8.225 -2.207 1.00 71.50 166 ASP A C 1
ATOM 1336 O O . ASP A 1 166 ? -2.576 -7.168 -2.506 1.00 71.50 166 ASP A O 1
ATOM 1340 N N . ASP A 1 167 ? -2.619 -9.411 -2.369 1.00 82.12 167 ASP A N 1
ATOM 1341 C CA . ASP A 1 167 ? -3.927 -9.558 -3.009 1.00 82.12 167 ASP A CA 1
ATOM 1342 C C . ASP A 1 167 ? -5.043 -8.940 -2.164 1.00 82.12 167 ASP A C 1
ATOM 1344 O O . ASP A 1 167 ? -5.917 -8.252 -2.687 1.00 82.12 167 ASP A O 1
ATOM 1348 N N . ALA A 1 168 ? -5.001 -9.130 -0.841 1.00 83.06 168 ALA A N 1
ATOM 1349 C CA . ALA A 1 168 ? -5.985 -8.545 0.066 1.00 83.06 168 ALA A CA 1
ATOM 1350 C C . ALA A 1 168 ? -5.895 -7.014 0.056 1.00 83.06 168 ALA A C 1
ATOM 1352 O O . ALA A 1 168 ? -6.918 -6.337 -0.066 1.00 83.06 168 ALA A O 1
ATOM 1353 N N . LEU A 1 169 ? -4.675 -6.475 0.125 1.00 87.69 169 LEU A N 1
ATOM 1354 C CA . LEU A 1 169 ? -4.426 -5.037 0.075 1.00 87.69 169 LEU A CA 1
ATOM 1355 C C . LEU A 1 169 ? -4.846 -4.437 -1.260 1.00 87.69 169 LEU A C 1
ATOM 1357 O O . LEU A 1 169 ? -5.558 -3.436 -1.276 1.00 87.69 169 LEU A O 1
ATOM 1361 N N . ARG A 1 170 ? -4.471 -5.075 -2.370 1.00 87.31 170 ARG A N 1
ATOM 1362 C CA . ARG A 1 170 ? -4.826 -4.628 -3.717 1.00 87.31 170 ARG A CA 1
ATOM 1363 C C . ARG A 1 170 ? -6.337 -4.635 -3.928 1.00 87.31 170 ARG A C 1
ATOM 1365 O O . ARG A 1 170 ? -6.875 -3.665 -4.453 1.00 87.31 170 ARG A O 1
ATOM 1372 N N . ASN A 1 171 ? -7.030 -5.685 -3.486 1.00 87.62 171 ASN A N 1
ATOM 1373 C CA . ASN A 1 171 ? -8.485 -5.774 -3.601 1.00 87.62 171 ASN A CA 1
ATOM 1374 C C . ASN A 1 171 ? -9.180 -4.658 -2.815 1.00 87.62 171 ASN A C 1
ATOM 1376 O O . ASN A 1 171 ? -10.051 -3.982 -3.358 1.00 87.62 171 ASN A O 1
ATOM 1380 N N . ARG A 1 172 ? -8.764 -4.415 -1.565 1.00 89.12 172 ARG A N 1
ATOM 1381 C CA . ARG A 1 172 ? -9.328 -3.330 -0.746 1.00 89.12 172 ARG A CA 1
ATOM 1382 C C . ARG A 1 172 ? -9.003 -1.951 -1.301 1.00 89.12 172 ARG A C 1
ATOM 1384 O O . ARG A 1 172 ? -9.900 -1.123 -1.404 1.00 89.12 172 ARG A O 1
ATOM 1391 N N . PHE A 1 173 ? -7.763 -1.733 -1.729 1.00 90.00 173 PHE A N 1
ATOM 1392 C CA . PHE A 1 173 ? -7.364 -0.502 -2.403 1.00 90.00 173 PHE A CA 1
ATOM 1393 C C . PHE A 1 173 ? -8.252 -0.221 -3.618 1.00 90.00 173 PHE A C 1
ATOM 1395 O O . PHE A 1 173 ? -8.781 0.878 -3.728 1.00 90.00 173 PHE A O 1
ATOM 1402 N N . ASN A 1 174 ? -8.471 -1.210 -4.490 1.00 88.12 174 ASN A N 1
ATOM 1403 C CA . ASN A 1 174 ? -9.293 -1.040 -5.688 1.00 88.12 174 ASN A CA 1
ATOM 1404 C C . ASN A 1 174 ? -10.750 -0.688 -5.355 1.00 88.12 174 ASN A C 1
ATOM 1406 O O . ASN A 1 174 ? -11.326 0.168 -6.020 1.00 88.12 174 ASN A O 1
ATOM 1410 N N . MET A 1 175 ? -11.339 -1.305 -4.323 1.00 88.38 175 MET A N 1
ATOM 1411 C CA . MET A 1 175 ? -12.701 -0.972 -3.885 1.00 88.38 175 MET A CA 1
ATOM 1412 C C . MET A 1 175 ? -12.823 0.504 -3.490 1.00 88.38 175 MET A C 1
ATOM 1414 O O . MET A 1 175 ? -13.759 1.180 -3.914 1.00 88.38 175 MET A O 1
ATOM 1418 N N . TYR A 1 176 ? -11.864 1.018 -2.716 1.00 87.56 176 TYR A N 1
ATOM 1419 C CA . TYR A 1 176 ? -11.875 2.414 -2.277 1.00 87.56 176 TYR A CA 1
ATOM 1420 C C . TYR A 1 176 ? -11.468 3.387 -3.373 1.00 87.56 176 TYR A C 1
ATOM 1422 O O . TYR A 1 176 ? -12.063 4.447 -3.491 1.00 87.56 176 TYR A O 1
ATOM 1430 N N . TRP A 1 177 ? -10.510 3.018 -4.217 1.00 85.19 177 TRP A N 1
ATOM 1431 C CA . TRP A 1 177 ? -10.088 3.841 -5.345 1.00 85.19 177 TRP A CA 1
ATOM 1432 C C . TRP A 1 177 ? -11.225 4.113 -6.337 1.00 85.19 177 TRP A C 1
ATOM 1434 O O . TRP A 1 177 ? -11.300 5.203 -6.887 1.00 85.19 177 TRP A O 1
ATOM 1444 N N . VAL A 1 178 ? -12.122 3.146 -6.550 1.00 80.00 178 VAL A N 1
ATOM 1445 C CA . VAL A 1 178 ? -13.305 3.325 -7.413 1.00 80.00 178 VAL A CA 1
ATOM 1446 C C . VAL A 1 178 ? -14.397 4.163 -6.732 1.00 80.00 178 VAL A C 1
ATOM 1448 O O . VAL A 1 178 ? -15.233 4.744 -7.418 1.00 80.00 178 VAL A O 1
ATOM 1451 N N . SER A 1 179 ? -14.392 4.234 -5.399 1.00 68.12 179 SER A N 1
ATOM 1452 C CA . SER A 1 179 ? -15.477 4.826 -4.605 1.00 68.12 179 SER A CA 1
ATOM 1453 C C . SER A 1 179 ? -15.180 6.238 -4.071 1.00 68.12 179 SER A C 1
ATOM 1455 O O . SER A 1 179 ? -16.090 6.863 -3.536 1.00 68.12 179 SER A O 1
ATOM 1457 N N . ILE A 1 180 ? -13.935 6.728 -4.186 1.00 60.97 180 ILE A N 1
ATOM 1458 C CA . ILE A 1 180 ? -13.457 8.042 -3.692 1.00 60.97 180 ILE A CA 1
ATOM 1459 C C . ILE A 1 180 ? -13.119 8.966 -4.865 1.00 60.97 180 ILE A C 1
ATOM 1461 O O . ILE A 1 180 ? -13.503 10.159 -4.839 1.00 60.97 180 ILE A O 1
#

Radius of gyration: 19.16 Å; chains: 1; bounding box: 42×36×57 Å

Secondary structure (DSSP, 8-state):
-HHHHHHHHHHHHH-SS--HHHHHHHHHHHHHHHSTTHHHHHGGGHHHHIIIIIHHHHHHHHHHHHHHHHHHHHHHHHHHH-TTT-----TTS-HHHHHHHHHSHHHHHHHHHTT---TTS--HHHHHHHHHHH--SS--HHHHHHHHHHHHHHH-TT----S--HHHHHHHHHHHHHH-

Foldseek 3Di:
DVLLVQLVVCCVPQDLDHDPVVSVVSSVVVCCVVPPCPCVVCPPCSVVCCVVPSVVVSVVSSVVVLVVLLVLLVVLLDVLLHPPQQDDDDLPDDLVVLLVRLPDPSLVVSLVLQCDADPVRDSVSLVSSLCRSPVDPDDDLLSSQLSSQSSCCCNPSVNSGNDPDVVSSVVSSVVSSVVD

Sequence (180 aa):
NLASRICKTQLPLLGLYPDELEFKKCFEVILEQEKLGYIKQYGSQWVHFYTGRIGPLCREVIKSHQYDKAKDVQAAMFDIFGEQNLSCINTSAKADDIQAFKNSNKIKEAFKCLFETDDDNILPYIEVIKKKAWGKKSITKRDMAFTLAVCEIMLNPRHPKISVGDDALRNRFNMYWVSI